Protein AF-A0A962F576-F1 (afdb_monomer_lite)

Structure (mmCIF, N/CA/C/O backbone):
data_AF-A0A962F576-F1
#
_entry.id   AF-A0A962F576-F1
#
loop_
_atom_site.group_PDB
_atom_site.id
_atom_site.type_symbol
_atom_site.label_atom_id
_atom_site.label_alt_id
_atom_site.label_comp_id
_atom_site.label_asym_id
_atom_site.label_entity_id
_atom_site.label_seq_id
_atom_site.pdbx_PDB_ins_code
_atom_site.Cartn_x
_atom_site.Cartn_y
_atom_site.Cartn_z
_atom_site.occupancy
_atom_site.B_iso_or_equiv
_atom_site.auth_seq_id
_atom_site.auth_comp_id
_atom_site.auth_asym_id
_atom_site.auth_atom_id
_atom_site.pdbx_PDB_model_num
ATOM 1 N N . MET A 1 1 ? 2.659 11.458 21.045 1.00 43.22 1 MET A N 1
ATOM 2 C CA . MET A 1 1 ? 1.316 11.197 20.498 1.00 43.22 1 MET A CA 1
ATOM 3 C C . MET A 1 1 ? 1.561 10.498 19.182 1.00 43.22 1 MET A C 1
ATOM 5 O O . MET A 1 1 ? 2.342 11.011 18.396 1.00 43.22 1 MET A O 1
ATOM 9 N N . SER A 1 2 ? 1.094 9.267 19.023 1.00 54.69 2 SER A N 1
ATOM 10 C CA . SER A 1 2 ? 1.143 8.591 17.727 1.00 54.69 2 SER A CA 1
ATOM 11 C C . SER A 1 2 ? 0.003 9.164 16.897 1.00 54.69 2 SER A C 1
ATOM 13 O O . SER A 1 2 ? -1.151 8.939 17.251 1.00 54.69 2 SER A O 1
ATOM 15 N N . ASP A 1 3 ? 0.333 9.948 15.873 1.00 83.00 3 ASP A N 1
ATOM 16 C CA . ASP A 1 3 ? -0.649 10.533 14.961 1.00 83.00 3 ASP A CA 1
ATOM 17 C C . ASP A 1 3 ? -1.281 9.400 14.142 1.00 83.00 3 ASP A C 1
ATOM 19 O O . ASP A 1 3 ? -0.683 8.881 13.197 1.00 83.00 3 ASP A O 1
ATOM 23 N N . THR A 1 4 ? -2.459 8.942 14.570 1.00 91.94 4 THR A N 1
ATOM 24 C CA . THR A 1 4 ? -3.280 7.995 13.815 1.00 91.94 4 THR A CA 1
ATOM 25 C C . THR A 1 4 ? -3.978 8.723 12.669 1.00 91.94 4 THR A C 1
ATOM 27 O O . THR A 1 4 ? -4.265 9.919 12.739 1.00 91.94 4 THR A O 1
ATOM 30 N N . ILE A 1 5 ? -4.228 8.007 11.574 1.00 94.88 5 ILE A N 1
ATOM 31 C CA . ILE A 1 5 ? -4.889 8.539 10.384 1.00 94.88 5 ILE A CA 1
ATOM 32 C C . ILE A 1 5 ? -6.298 7.960 10.302 1.00 94.88 5 ILE A C 1
ATOM 34 O O . ILE A 1 5 ? -6.485 6.749 10.394 1.00 94.88 5 ILE A O 1
ATOM 38 N N . ASN A 1 6 ? -7.288 8.828 10.095 1.00 95.69 6 ASN A N 1
ATOM 39 C CA . ASN A 1 6 ? -8.684 8.431 9.944 1.00 95.69 6 ASN A CA 1
ATOM 40 C C . ASN A 1 6 ? -8.922 7.731 8.590 1.00 95.69 6 ASN A C 1
ATOM 42 O O . ASN A 1 6 ? -8.680 8.314 7.525 1.00 95.69 6 ASN A O 1
ATOM 46 N N . ILE A 1 7 ? -9.435 6.503 8.667 1.00 96.62 7 ILE A N 1
ATOM 47 C CA . ILE A 1 7 ? -9.803 5.614 7.557 1.00 96.62 7 ILE A CA 1
ATOM 48 C C . ILE A 1 7 ? -11.284 5.184 7.615 1.00 96.62 7 ILE A C 1
ATOM 50 O O . ILE A 1 7 ? -11.659 4.153 7.046 1.00 96.62 7 ILE A O 1
ATOM 54 N N . ALA A 1 8 ? -12.124 5.942 8.325 1.00 95.56 8 ALA A N 1
ATOM 55 C CA . ALA A 1 8 ? -13.558 5.705 8.432 1.00 95.56 8 ALA A CA 1
ATOM 56 C C . ALA A 1 8 ? -14.237 5.770 7.060 1.00 95.56 8 ALA A C 1
ATOM 58 O O . ALA A 1 8 ? -13.975 6.669 6.258 1.00 95.56 8 ALA A O 1
ATOM 59 N N . GLY A 1 9 ? -15.128 4.814 6.796 1.00 92.69 9 GLY A N 1
ATOM 60 C CA . GLY A 1 9 ? -15.902 4.748 5.551 1.00 92.69 9 GLY A CA 1
ATOM 61 C C . GLY A 1 9 ? -15.102 4.388 4.294 1.00 92.69 9 GLY A C 1
ATOM 62 O O . GLY A 1 9 ? -15.693 4.310 3.221 1.00 92.69 9 GLY A O 1
ATOM 63 N N . MET A 1 10 ? -13.791 4.148 4.402 1.00 94.56 10 MET A N 1
ATOM 64 C CA . MET A 1 10 ? -12.979 3.662 3.283 1.00 94.56 10 MET A CA 1
ATOM 65 C C . MET A 1 10 ? -13.204 2.163 3.059 1.00 94.56 10 MET A C 1
ATOM 67 O O . MET A 1 10 ? -13.303 1.393 4.020 1.00 94.56 10 MET A O 1
ATOM 71 N N . ASP A 1 11 ? -13.221 1.733 1.794 1.00 95.81 11 ASP A N 1
ATOM 72 C CA . ASP A 1 11 ? -13.179 0.311 1.453 1.00 95.81 11 ASP A CA 1
ATOM 73 C C . ASP A 1 11 ? -11.819 -0.263 1.890 1.00 95.81 11 ASP A C 1
ATOM 75 O O . ASP A 1 11 ? -10.753 0.173 1.446 1.00 95.81 11 ASP A O 1
ATOM 79 N N . LYS A 1 12 ? -11.847 -1.230 2.814 1.00 96.62 12 LYS A N 1
ATOM 80 C CA . LYS A 1 12 ? -10.626 -1.808 3.393 1.00 96.62 12 LYS A CA 1
ATOM 81 C C . LYS A 1 12 ? -9.820 -2.606 2.373 1.00 96.62 12 LYS A C 1
ATOM 83 O O . LYS A 1 12 ? -8.599 -2.649 2.487 1.00 96.62 12 LYS A O 1
ATOM 88 N N . ALA A 1 13 ? -10.479 -3.219 1.393 1.00 96.88 13 ALA A N 1
ATOM 89 C CA . ALA A 1 13 ? -9.808 -3.956 0.334 1.00 96.88 13 ALA A CA 1
ATOM 90 C C . ALA A 1 13 ? -9.104 -3.000 -0.634 1.00 96.88 13 ALA A C 1
ATOM 92 O O . ALA A 1 13 ? -7.952 -3.230 -0.992 1.00 96.88 13 ALA A O 1
ATOM 93 N N . GLU A 1 14 ? -9.746 -1.887 -0.987 1.00 95.56 14 GLU A N 1
ATOM 94 C CA . GLU A 1 14 ? -9.118 -0.835 -1.792 1.00 95.56 14 GLU A CA 1
ATOM 95 C C . GLU A 1 14 ? -7.914 -0.212 -1.067 1.00 95.56 14 GLU A C 1
ATOM 97 O O . GLU A 1 14 ? -6.831 -0.090 -1.641 1.00 95.56 14 GLU A O 1
ATOM 102 N N . LEU A 1 15 ? -8.065 0.095 0.227 1.00 96.62 15 LEU A N 1
ATOM 103 C CA . LEU A 1 15 ? -6.978 0.622 1.051 1.00 96.62 15 LEU A CA 1
ATOM 104 C C . LEU A 1 15 ? -5.811 -0.369 1.175 1.00 96.62 15 LEU A C 1
ATOM 106 O O . LEU A 1 15 ? -4.653 0.035 1.055 1.00 96.62 15 LEU A O 1
ATOM 110 N N . LEU A 1 16 ? -6.093 -1.659 1.385 1.00 97.12 16 LEU A N 1
ATOM 111 C CA . LEU A 1 16 ? -5.060 -2.694 1.450 1.00 97.12 16 LEU A CA 1
ATOM 112 C C . LEU A 1 16 ? -4.301 -2.812 0.124 1.00 97.12 16 LEU A C 1
ATOM 114 O O . LEU A 1 16 ? -3.070 -2.804 0.139 1.00 97.12 16 LEU A O 1
ATOM 118 N N . ALA A 1 17 ? -5.013 -2.878 -1.004 1.00 94.50 17 ALA A N 1
ATOM 119 C CA . ALA A 1 17 ? -4.405 -2.960 -2.331 1.00 94.50 17 ALA A CA 1
ATOM 120 C C . ALA A 1 17 ? -3.504 -1.748 -2.610 1.00 94.50 17 ALA A C 1
ATOM 122 O O . ALA A 1 17 ? -2.358 -1.897 -3.034 1.00 94.50 17 ALA A O 1
ATOM 123 N N . ALA A 1 18 ? -3.987 -0.545 -2.300 1.00 94.19 18 ALA A N 1
ATOM 124 C CA . ALA A 1 18 ? -3.250 0.696 -2.494 1.00 94.19 18 ALA A CA 1
ATOM 125 C C . ALA A 1 18 ? -1.974 0.771 -1.638 1.00 94.19 18 ALA A C 1
ATOM 127 O O . ALA A 1 18 ? -0.902 1.123 -2.141 1.00 94.19 18 ALA A O 1
ATOM 128 N N . LEU A 1 19 ? -2.061 0.399 -0.356 1.00 95.38 19 LEU A N 1
ATOM 129 C CA . LEU A 1 19 ? -0.893 0.315 0.522 1.00 95.38 19 LEU A CA 1
ATOM 130 C C . LEU A 1 19 ? 0.085 -0.750 0.020 1.00 95.38 19 LEU A C 1
ATOM 132 O O . LEU A 1 19 ? 1.278 -0.485 -0.078 1.00 95.38 19 LEU A O 1
ATOM 136 N N . TYR A 1 20 ? -0.398 -1.926 -0.378 1.00 93.75 20 TYR A N 1
ATOM 137 C CA . TYR A 1 20 ? 0.463 -2.978 -0.912 1.00 93.75 20 TYR A CA 1
ATOM 138 C C . TYR A 1 20 ? 1.208 -2.512 -2.173 1.00 93.75 20 TYR A C 1
ATOM 140 O O . TYR A 1 20 ? 2.428 -2.664 -2.259 1.00 93.75 20 TYR A O 1
ATOM 148 N N . ASN A 1 21 ? 0.519 -1.865 -3.113 1.00 90.56 21 ASN A N 1
ATOM 149 C CA . ASN A 1 21 ? 1.121 -1.365 -4.353 1.00 90.56 21 ASN A CA 1
ATOM 150 C C . ASN A 1 21 ? 2.161 -0.258 -4.096 1.00 90.56 21 ASN A C 1
ATOM 152 O O . ASN A 1 21 ? 3.163 -0.159 -4.810 1.00 90.56 21 ASN A O 1
ATOM 156 N N . ASN A 1 22 ? 1.980 0.538 -3.039 1.00 90.88 22 ASN A N 1
ATOM 157 C CA . ASN A 1 22 ? 2.940 1.563 -2.627 1.00 90.88 22 ASN A CA 1
ATOM 158 C C . ASN A 1 22 ? 4.116 1.021 -1.780 1.00 90.88 22 ASN A C 1
ATOM 160 O O . ASN A 1 22 ? 5.097 1.745 -1.540 1.00 90.88 22 ASN A O 1
ATOM 164 N N . SER A 1 23 ? 4.026 -0.227 -1.314 1.00 89.69 23 SER A N 1
ATOM 165 C CA . SER A 1 23 ? 5.014 -0.844 -0.427 1.00 89.69 23 SER A CA 1
ATOM 166 C C . SER A 1 23 ? 6.215 -1.405 -1.191 1.00 89.69 23 SER A C 1
ATOM 168 O O . SER A 1 23 ? 6.124 -1.755 -2.371 1.00 89.69 23 SER A O 1
ATOM 170 N N . GLN A 1 24 ? 7.363 -1.493 -0.526 1.00 77.06 24 GLN A N 1
ATOM 171 C CA . GLN A 1 24 ? 8.603 -2.007 -1.103 1.00 77.06 24 GLN A CA 1
ATOM 172 C C . GLN A 1 24 ? 8.838 -3.471 -0.693 1.00 77.06 24 GLN A C 1
ATOM 174 O O . GLN A 1 24 ? 8.595 -3.840 0.462 1.00 77.06 24 GLN A O 1
ATOM 179 N N . PRO A 1 25 ? 9.358 -4.321 -1.596 1.00 75.31 25 PRO A N 1
ATOM 180 C CA . PRO A 1 25 ? 9.938 -5.591 -1.187 1.00 75.31 25 PRO A CA 1
ATOM 181 C C . PRO A 1 25 ? 11.210 -5.332 -0.362 1.00 75.31 25 PRO A C 1
ATOM 183 O O . PRO A 1 25 ? 12.057 -4.532 -0.759 1.00 75.31 25 PRO A O 1
ATOM 186 N N . LEU A 1 26 ? 11.361 -6.007 0.782 1.00 68.75 26 LEU A N 1
ATOM 187 C CA . LEU A 1 26 ? 12.545 -5.881 1.645 1.00 68.75 26 LEU A CA 1
ATOM 188 C C . LEU A 1 26 ? 13.362 -7.180 1.688 1.00 68.75 26 LEU A C 1
ATOM 190 O O . LEU A 1 26 ? 12.819 -8.284 1.756 1.00 68.75 26 LEU A O 1
ATOM 194 N N . GLY A 1 27 ? 14.693 -7.046 1.678 1.00 67.44 27 GLY A N 1
ATOM 195 C CA . GLY A 1 27 ? 15.636 -8.167 1.763 1.00 67.44 27 GLY A CA 1
ATOM 196 C C . GLY A 1 27 ? 15.470 -9.183 0.626 1.00 67.44 27 GLY A C 1
ATOM 197 O O . GLY A 1 27 ? 15.345 -8.815 -0.539 1.00 67.44 27 GLY A O 1
ATOM 198 N N . LEU A 1 28 ? 15.436 -10.477 0.966 1.00 64.00 28 LEU A N 1
ATOM 199 C CA . LEU A 1 28 ? 15.157 -11.557 0.006 1.00 64.00 28 LEU A CA 1
ATOM 200 C C . LEU A 1 28 ? 13.695 -11.580 -0.479 1.00 64.00 28 LEU A C 1
ATOM 202 O O . LEU A 1 28 ? 13.367 -12.374 -1.357 1.00 64.00 28 LEU A O 1
ATOM 206 N N . GLY A 1 29 ? 12.826 -10.708 0.047 1.00 59.66 29 GLY A N 1
ATOM 207 C CA . GLY A 1 29 ? 11.428 -10.583 -0.368 1.00 59.66 29 GLY A CA 1
ATOM 208 C C . GLY A 1 29 ? 11.258 -10.256 -1.852 1.00 59.66 29 GLY A C 1
ATOM 209 O O . GLY A 1 29 ? 10.254 -10.649 -2.434 1.00 59.66 29 GLY A O 1
ATOM 210 N N . PHE A 1 30 ? 12.264 -9.658 -2.506 1.00 61.19 30 PHE A N 1
ATOM 211 C CA . PHE A 1 30 ? 12.270 -9.472 -3.964 1.00 61.19 30 PHE A CA 1
ATOM 212 C C . PHE A 1 30 ? 12.134 -10.794 -4.744 1.00 61.19 30 PHE A C 1
ATOM 214 O O . PHE A 1 30 ? 11.546 -10.801 -5.817 1.00 61.19 30 PHE A O 1
ATOM 221 N N . LEU A 1 31 ? 12.610 -11.924 -4.203 1.00 57.09 31 LEU A N 1
ATOM 222 C CA . LEU A 1 31 ? 12.484 -13.237 -4.856 1.00 57.09 31 LEU A CA 1
ATOM 223 C C . LEU A 1 31 ? 11.044 -13.775 -4.866 1.00 57.09 31 LEU A C 1
ATOM 225 O O . LEU A 1 31 ? 10.741 -14.686 -5.630 1.00 57.09 31 LEU A O 1
ATOM 229 N N . GLN A 1 32 ? 10.179 -13.250 -3.996 1.00 59.16 32 GLN A N 1
ATOM 230 C CA . GLN A 1 32 ? 8.774 -13.650 -3.861 1.00 59.16 32 GLN A CA 1
ATOM 231 C C . GLN A 1 32 ? 7.804 -12.529 -4.249 1.00 59.16 32 GLN A C 1
ATOM 233 O O . GLN A 1 32 ? 6.595 -12.752 -4.270 1.00 59.16 32 GLN A O 1
ATOM 238 N N . ALA A 1 33 ? 8.318 -11.326 -4.509 1.00 60.12 33 ALA A N 1
ATOM 239 C CA . ALA A 1 33 ? 7.508 -10.167 -4.818 1.00 60.12 33 ALA A CA 1
ATOM 240 C C . ALA A 1 33 ? 6.874 -10.351 -6.193 1.00 60.12 33 ALA A C 1
ATOM 242 O O . ALA A 1 33 ? 7.564 -10.366 -7.213 1.00 60.12 33 ALA A O 1
ATOM 243 N N . ASP A 1 34 ? 5.550 -10.459 -6.210 1.00 64.00 34 ASP A N 1
ATOM 244 C CA . ASP A 1 34 ? 4.809 -10.352 -7.455 1.00 64.00 34 ASP A CA 1
ATOM 245 C C . ASP A 1 34 ? 4.992 -8.929 -8.006 1.00 64.00 34 ASP A C 1
ATOM 247 O O . ASP A 1 34 ? 4.870 -7.928 -7.280 1.00 64.00 34 ASP A O 1
ATOM 251 N N . ALA A 1 35 ? 5.362 -8.859 -9.284 1.00 63.72 35 ALA A N 1
ATOM 252 C CA . ALA A 1 35 ? 5.512 -7.607 -10.009 1.00 63.72 35 ALA A CA 1
ATOM 253 C C . ALA A 1 35 ? 4.148 -6.999 -10.359 1.00 63.72 35 ALA A C 1
ATOM 255 O O . ALA A 1 35 ? 4.068 -5.790 -10.585 1.00 63.72 35 ALA A O 1
ATOM 256 N N . ASN A 1 36 ? 3.093 -7.819 -10.382 1.00 70.31 36 ASN A N 1
ATOM 257 C CA . ASN A 1 36 ? 1.748 -7.361 -10.671 1.00 70.31 36 ASN A CA 1
ATOM 258 C C . ASN A 1 36 ? 1.175 -6.564 -9.489 1.00 70.31 36 ASN A C 1
ATOM 260 O O . ASN A 1 36 ? 1.373 -6.943 -8.327 1.00 70.31 36 ASN A O 1
ATOM 264 N N . PRO A 1 37 ? 0.457 -5.462 -9.766 1.00 82.00 37 PRO A N 1
ATOM 265 C CA . PRO A 1 37 ? -0.290 -4.764 -8.734 1.00 82.00 37 PRO A CA 1
ATOM 266 C C . PRO A 1 37 ? -1.373 -5.666 -8.149 1.00 82.00 37 PRO A C 1
ATOM 268 O O . PRO A 1 37 ? -2.057 -6.386 -8.875 1.00 82.00 37 PRO A O 1
ATOM 271 N N . MET A 1 38 ? -1.561 -5.570 -6.837 1.00 88.38 38 MET A N 1
ATOM 272 C CA . MET A 1 38 ? -2.703 -6.170 -6.163 1.00 88.38 38 MET A CA 1
ATOM 273 C C . MET A 1 38 ? -3.971 -5.437 -6.572 1.00 88.38 38 MET A C 1
ATOM 275 O O . MET A 1 38 ? -4.027 -4.202 -6.543 1.00 88.38 38 MET A O 1
ATOM 279 N N . THR A 1 39 ? -4.989 -6.212 -6.928 1.00 90.75 39 THR A N 1
ATOM 280 C CA . THR A 1 39 ? -6.322 -5.684 -7.228 1.00 90.75 39 THR A CA 1
ATOM 281 C C . THR A 1 39 ? -7.167 -5.586 -5.959 1.00 90.75 39 THR A C 1
ATOM 283 O O . THR A 1 39 ? -6.905 -6.257 -4.959 1.00 90.75 39 THR A O 1
ATOM 286 N N . ARG A 1 40 ? -8.227 -4.772 -5.998 1.00 93.44 40 ARG A N 1
ATOM 287 C CA . ARG A 1 40 ? -9.187 -4.667 -4.891 1.00 93.44 40 ARG A CA 1
ATOM 288 C C . ARG A 1 40 ? -9.863 -6.008 -4.584 1.00 93.44 40 ARG A C 1
ATOM 290 O O . ARG A 1 40 ? -10.072 -6.323 -3.418 1.00 93.44 40 ARG A O 1
ATOM 297 N N . ASP A 1 41 ? -10.195 -6.803 -5.599 1.00 92.81 41 ASP A N 1
ATOM 298 C CA . ASP A 1 41 ? -10.871 -8.093 -5.397 1.00 92.81 41 ASP A CA 1
ATOM 299 C C . ASP A 1 41 ? -9.949 -9.127 -4.755 1.00 92.81 41 ASP A C 1
ATOM 301 O O . ASP A 1 41 ? -10.336 -9.794 -3.799 1.00 92.81 41 ASP A O 1
ATOM 305 N N . GLU A 1 42 ? -8.696 -9.176 -5.196 1.00 93.50 42 GLU A N 1
ATOM 306 C CA . GLU A 1 42 ? -7.664 -9.987 -4.558 1.00 93.50 42 GLU A CA 1
ATOM 307 C C . GLU A 1 42 ? -7.435 -9.570 -3.096 1.00 93.50 42 GLU A C 1
ATOM 309 O O . GLU A 1 42 ? -7.379 -10.413 -2.202 1.00 93.50 42 GLU A O 1
ATOM 314 N N . ALA A 1 43 ? -7.357 -8.264 -2.823 1.00 96.00 43 ALA A N 1
ATOM 315 C CA . ALA A 1 43 ? -7.253 -7.759 -1.458 1.00 96.00 43 ALA A CA 1
ATOM 316 C C . ALA A 1 43 ? -8.473 -8.151 -0.605 1.00 96.00 43 ALA A C 1
ATOM 318 O O . ALA A 1 43 ? -8.321 -8.483 0.571 1.00 96.00 43 ALA A O 1
ATOM 319 N N . ALA A 1 44 ? -9.678 -8.161 -1.182 1.00 96.94 44 ALA A N 1
ATOM 320 C CA . ALA A 1 44 ? -10.892 -8.581 -0.487 1.00 96.94 44 ALA A CA 1
ATOM 321 C C . ALA A 1 44 ? -10.872 -10.077 -0.129 1.00 96.94 44 ALA A C 1
ATOM 323 O O . ALA A 1 44 ? -11.334 -10.452 0.950 1.00 96.94 44 ALA A O 1
ATOM 324 N N . GLU A 1 45 ? -10.330 -10.929 -1.003 1.00 97.50 45 GLU A N 1
ATOM 325 C CA . GLU A 1 45 ? -10.102 -12.348 -0.704 1.00 97.50 45 GLU A CA 1
ATOM 326 C C . GLU A 1 45 ? -9.085 -12.524 0.425 1.00 97.50 45 GLU A C 1
ATOM 328 O O . GLU A 1 45 ? -9.362 -13.219 1.399 1.00 97.50 45 GLU A O 1
ATOM 333 N N . ILE A 1 46 ? -7.959 -11.810 0.362 1.00 96.56 46 ILE A N 1
ATOM 334 C CA . ILE A 1 46 ? -6.930 -11.847 1.407 1.00 96.56 46 ILE A CA 1
ATOM 335 C C . ILE A 1 46 ? -7.503 -11.416 2.759 1.00 96.56 46 ILE A C 1
ATOM 337 O O . ILE A 1 46 ? -7.243 -12.073 3.765 1.00 96.56 46 ILE A O 1
ATOM 341 N N . ILE A 1 47 ? -8.304 -10.347 2.799 1.00 97.44 47 ILE A N 1
ATOM 342 C CA . ILE A 1 47 ? -8.943 -9.886 4.039 1.00 97.44 47 ILE A CA 1
ATOM 343 C C . ILE A 1 47 ? -9.906 -10.938 4.588 1.00 97.44 47 ILE A C 1
ATOM 345 O O . ILE A 1 47 ? -9.955 -11.157 5.798 1.00 97.44 47 ILE A O 1
ATOM 349 N N . ARG A 1 48 ? -10.665 -11.605 3.713 1.00 97.06 48 ARG A N 1
ATOM 350 C CA . ARG A 1 48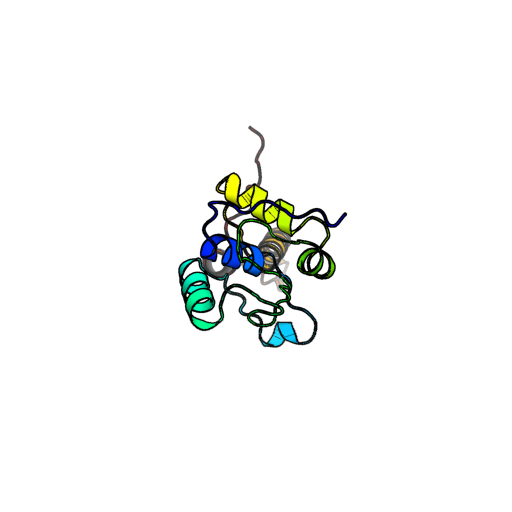 ? -11.579 -12.678 4.118 1.00 97.06 48 ARG A CA 1
ATOM 351 C C . ARG A 1 48 ? -10.828 -13.842 4.767 1.00 97.06 48 ARG A C 1
ATOM 353 O O . ARG A 1 48 ? -11.317 -14.386 5.754 1.00 97.06 48 ARG A O 1
ATOM 360 N N . ASP A 1 49 ? -9.663 -14.189 4.231 1.00 96.50 49 ASP A N 1
ATOM 361 C CA . ASP A 1 49 ? -8.906 -15.368 4.652 1.00 96.50 49 ASP A CA 1
ATOM 362 C C . ASP A 1 49 ? -7.967 -15.094 5.838 1.00 96.50 49 ASP A C 1
ATOM 364 O O . ASP A 1 49 ? -7.759 -15.970 6.678 1.00 96.50 49 ASP A O 1
ATOM 368 N N . GLN A 1 50 ? -7.384 -13.893 5.914 1.00 96.00 50 GLN A N 1
ATOM 369 C CA . GLN A 1 50 ? -6.303 -13.551 6.852 1.00 96.00 50 GLN A CA 1
ATOM 370 C C . GLN A 1 50 ? -6.683 -12.462 7.867 1.00 96.00 50 GLN A C 1
ATOM 372 O O . GLN A 1 50 ? -5.987 -12.298 8.869 1.00 96.00 50 GLN A O 1
ATOM 377 N N . GLY A 1 51 ? -7.782 -11.733 7.650 1.00 96.56 51 GLY A N 1
ATOM 378 C CA . GLY A 1 51 ? -8.229 -10.636 8.509 1.00 96.56 51 GLY A CA 1
ATOM 379 C C . GLY A 1 51 ? -7.709 -9.261 8.075 1.00 96.56 51 GLY A C 1
ATOM 380 O O . GLY A 1 51 ? -7.453 -9.017 6.903 1.00 96.56 51 GLY A O 1
ATOM 381 N N . LEU A 1 52 ? -7.604 -8.323 9.021 1.00 97.56 52 LEU A N 1
ATOM 382 C CA . LEU A 1 52 ? -7.297 -6.905 8.755 1.00 97.56 52 LEU A CA 1
ATOM 383 C C . LEU A 1 52 ? -5.935 -6.449 9.306 1.00 97.56 52 LEU A C 1
ATOM 385 O O . LEU A 1 52 ? -5.602 -5.264 9.230 1.00 97.56 52 LEU A O 1
ATOM 389 N N . TYR A 1 53 ? -5.141 -7.375 9.843 1.00 97.38 53 TYR A N 1
ATOM 390 C CA . TYR A 1 53 ? -3.816 -7.106 10.394 1.00 97.38 53 TYR A CA 1
ATOM 391 C C . TYR A 1 53 ? -2.730 -7.758 9.540 1.00 97.38 53 TYR A C 1
ATOM 393 O O . TYR A 1 53 ? -2.749 -8.968 9.323 1.00 97.38 53 TYR A O 1
ATOM 401 N N . PHE A 1 54 ? -1.754 -6.965 9.095 1.00 96.38 54 PHE A N 1
ATOM 402 C CA . PHE A 1 54 ? -0.710 -7.430 8.186 1.00 96.38 54 PHE A CA 1
ATOM 403 C C . PHE A 1 54 ? 0.655 -6.897 8.609 1.00 96.38 54 PHE A C 1
ATOM 405 O O . PHE A 1 54 ? 0.927 -5.706 8.478 1.00 96.38 54 PHE A O 1
ATOM 412 N N . ASP A 1 55 ? 1.552 -7.779 9.053 1.00 94.19 55 ASP A N 1
ATOM 413 C CA . ASP A 1 55 ? 2.974 -7.450 9.228 1.00 94.19 55 ASP A CA 1
ATOM 414 C C . ASP A 1 55 ? 3.719 -7.489 7.885 1.00 94.19 55 ASP A C 1
ATOM 416 O O . ASP A 1 55 ? 4.462 -6.565 7.547 1.00 94.19 55 ASP A O 1
ATOM 420 N N . TYR A 1 56 ? 3.463 -8.536 7.100 1.00 91.56 56 TYR A N 1
ATOM 421 C CA . TYR A 1 56 ? 3.995 -8.747 5.758 1.00 91.56 56 TYR A CA 1
ATOM 422 C C . TYR A 1 56 ? 2.891 -9.266 4.847 1.00 91.56 56 TYR A C 1
ATOM 424 O O . TYR A 1 56 ? 2.026 -10.021 5.287 1.00 91.56 56 TYR A O 1
ATOM 432 N N . LEU A 1 57 ? 2.960 -8.910 3.568 1.00 91.06 57 LEU A N 1
ATOM 433 C CA . LEU A 1 57 ? 2.057 -9.423 2.549 1.00 91.06 57 LEU A CA 1
ATOM 434 C C . LEU A 1 57 ? 2.841 -9.664 1.262 1.00 91.06 57 LEU A C 1
ATOM 436 O O . LEU A 1 57 ? 3.499 -8.754 0.769 1.00 91.06 57 LEU A O 1
ATOM 440 N N . LYS A 1 58 ? 2.831 -10.907 0.760 1.00 86.81 58 LYS A N 1
ATOM 441 C CA . LYS A 1 58 ? 3.525 -11.332 -0.476 1.00 86.81 58 LYS A CA 1
ATOM 442 C C . LYS A 1 58 ? 4.965 -10.794 -0.614 1.00 86.81 58 LYS A C 1
ATOM 444 O O . LYS A 1 58 ? 5.353 -10.241 -1.638 1.00 86.81 58 LYS A O 1
ATOM 449 N N . GLY A 1 59 ? 5.757 -10.916 0.454 1.00 82.50 59 GLY A N 1
ATOM 450 C CA . GLY A 1 59 ? 7.162 -10.481 0.469 1.00 82.50 59 GLY A CA 1
ATOM 451 C C . GLY A 1 59 ? 7.385 -8.971 0.643 1.00 82.50 59 GLY A C 1
ATOM 452 O O . GLY A 1 59 ? 8.536 -8.529 0.644 1.00 82.50 59 GLY A O 1
ATOM 453 N N . ARG A 1 60 ? 6.321 -8.181 0.827 1.00 87.81 60 ARG A N 1
ATOM 454 C CA . ARG A 1 60 ? 6.378 -6.740 1.111 1.00 87.81 60 ARG A CA 1
ATOM 455 C C . ARG A 1 60 ? 6.020 -6.440 2.561 1.00 87.81 60 ARG A C 1
ATOM 457 O O . ARG A 1 60 ? 5.275 -7.191 3.193 1.00 87.81 60 ARG A O 1
ATOM 464 N N . VAL A 1 61 ? 6.573 -5.353 3.093 1.00 90.12 61 VAL A N 1
ATOM 465 C CA . VAL A 1 61 ? 6.393 -4.969 4.501 1.00 90.12 61 VAL A CA 1
ATOM 466 C C . VAL A 1 61 ? 5.211 -4.034 4.638 1.00 90.12 61 VAL A C 1
ATOM 468 O O . VAL A 1 61 ? 5.189 -2.967 4.026 1.00 90.12 61 VAL A O 1
ATOM 471 N N . MET A 1 62 ? 4.247 -4.445 5.457 1.00 94.75 62 MET A N 1
ATOM 472 C CA . MET A 1 62 ? 2.988 -3.732 5.637 1.00 94.75 62 MET A CA 1
ATOM 473 C C . MET A 1 62 ? 2.942 -3.086 7.022 1.00 94.75 62 MET A C 1
ATOM 475 O O . MET A 1 62 ? 2.932 -1.869 7.131 1.00 94.75 62 MET A O 1
ATOM 479 N N . LYS A 1 63 ? 2.990 -3.877 8.097 1.00 95.06 63 LYS A N 1
ATOM 480 C CA . LYS A 1 63 ? 2.905 -3.402 9.493 1.00 95.06 63 LYS A CA 1
ATOM 481 C C . LYS A 1 63 ? 1.725 -2.465 9.751 1.00 95.06 63 LYS A C 1
ATOM 483 O O . LYS A 1 63 ? 1.872 -1.425 10.395 1.00 95.06 63 LYS A O 1
ATOM 488 N N . ILE A 1 64 ? 0.559 -2.853 9.246 1.00 96.94 64 ILE A N 1
ATOM 489 C CA . ILE A 1 64 ? -0.693 -2.103 9.363 1.00 96.94 64 ILE A CA 1
ATOM 490 C C . ILE A 1 64 ? -1.757 -2.917 10.095 1.00 96.94 64 ILE A C 1
ATOM 492 O O . ILE A 1 64 ? -1.803 -4.143 9.990 1.00 96.94 64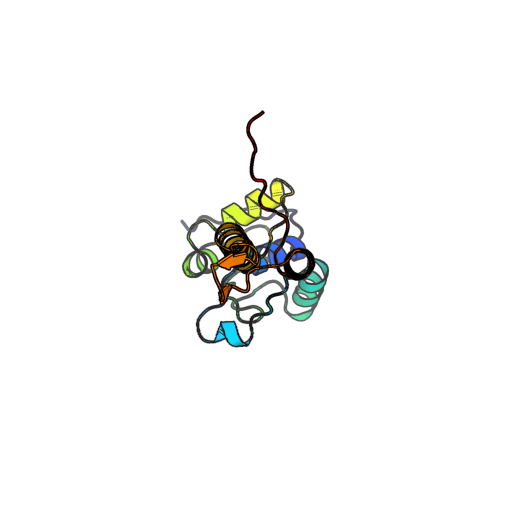 ILE A O 1
ATOM 496 N N . ASN A 1 65 ? -2.639 -2.205 10.792 1.00 97.38 65 ASN A N 1
ATOM 497 C CA . ASN A 1 65 ? -3.928 -2.713 11.242 1.00 97.38 65 ASN A CA 1
ATOM 498 C C . ASN A 1 65 ? -5.027 -1.857 10.602 1.00 97.38 65 ASN A C 1
ATOM 500 O O . ASN A 1 65 ? -5.024 -0.641 10.778 1.00 97.38 65 ASN A O 1
ATOM 504 N N . LEU A 1 66 ? -5.927 -2.485 9.849 1.00 97.25 66 LEU A N 1
ATOM 505 C CA . LEU A 1 66 ? -7.043 -1.834 9.159 1.00 97.25 66 LEU A CA 1
ATOM 506 C C . LEU A 1 66 ? -8.380 -1.981 9.907 1.00 97.25 66 LEU A C 1
ATOM 508 O O . LEU A 1 66 ? -9.419 -1.562 9.387 1.00 97.25 66 LEU A O 1
ATOM 512 N N . GLU A 1 67 ? -8.367 -2.581 11.100 1.00 95.56 67 GLU A N 1
ATOM 513 C CA . GLU A 1 67 ? -9.528 -2.683 11.982 1.00 95.56 67 GLU A CA 1
ATOM 514 C C . GLU A 1 67 ? -9.999 -1.308 12.470 1.00 95.56 67 GLU A C 1
ATOM 516 O O . GLU A 1 67 ? -9.207 -0.437 12.824 1.00 95.56 67 GLU A O 1
ATOM 521 N N . GLY A 1 68 ? -11.321 -1.131 12.526 1.00 95.12 68 GLY A N 1
ATOM 522 C CA . GLY A 1 68 ? -11.932 0.123 12.956 1.00 95.12 68 GLY A CA 1
ATOM 523 C C . GLY A 1 68 ? -11.696 1.272 11.975 1.00 95.12 68 GLY A C 1
ATOM 524 O O . GLY A 1 68 ? -11.628 1.075 10.760 1.00 95.12 68 GLY A O 1
ATOM 525 N N . ASP A 1 69 ? -11.597 2.482 12.519 1.00 96.81 69 ASP A N 1
ATOM 526 C CA . ASP A 1 69 ? -11.619 3.735 11.757 1.00 96.81 69 ASP A CA 1
ATOM 527 C C . ASP A 1 69 ? -10.299 4.513 11.814 1.00 96.81 69 ASP A C 1
ATOM 529 O O . ASP A 1 69 ? -10.179 5.575 11.205 1.00 96.81 69 ASP A O 1
ATOM 533 N N . GLU A 1 70 ? -9.287 3.985 12.500 1.00 96.25 70 GLU A N 1
ATOM 534 C CA . GLU A 1 70 ? -7.989 4.634 12.665 1.00 96.25 70 GLU A CA 1
ATOM 535 C C . GLU A 1 70 ? -6.845 3.694 12.292 1.00 96.25 70 GLU A C 1
ATOM 537 O O . GLU A 1 70 ? -6.787 2.551 12.735 1.00 96.25 70 GLU A O 1
ATOM 542 N N . LEU A 1 71 ? -5.893 4.207 11.516 1.00 96.38 71 LEU A N 1
ATOM 543 C CA . LEU A 1 71 ? -4.672 3.511 11.134 1.00 96.38 71 LEU A CA 1
ATOM 544 C C . LEU A 1 71 ? -3.467 4.180 11.786 1.00 96.38 71 LEU A C 1
ATOM 546 O O . LEU A 1 71 ? -3.240 5.375 11.608 1.00 96.38 71 LEU A O 1
ATOM 550 N N . ASN A 1 72 ? -2.648 3.406 12.495 1.00 96.50 72 ASN A N 1
ATOM 551 C CA . ASN A 1 72 ? -1.334 3.864 12.939 1.00 96.50 72 ASN A CA 1
ATOM 552 C C . ASN A 1 72 ? -0.317 3.714 11.788 1.00 96.50 72 ASN A C 1
ATOM 554 O O . ASN A 1 72 ? -0.003 2.579 11.421 1.00 96.50 72 ASN A O 1
ATOM 558 N N . PRO A 1 73 ? 0.229 4.814 11.232 1.00 96.19 73 PRO A N 1
ATOM 559 C CA . PRO A 1 73 ? 1.115 4.743 10.074 1.00 96.19 73 PRO A CA 1
ATOM 560 C C . PRO A 1 73 ? 2.549 4.340 10.427 1.00 96.19 73 PRO A C 1
ATOM 562 O O . PRO A 1 73 ? 3.307 3.974 9.535 1.00 96.19 73 PRO A O 1
ATOM 565 N N . TRP A 1 74 ? 2.943 4.399 11.706 1.00 95.06 74 TRP A N 1
ATOM 566 C CA . TRP A 1 74 ? 4.351 4.346 12.115 1.00 95.06 74 TRP A CA 1
ATOM 567 C C . TRP A 1 74 ? 5.094 3.112 11.594 1.00 95.06 74 TRP A C 1
ATOM 569 O O . TRP A 1 74 ? 6.211 3.233 11.095 1.00 95.06 74 TRP A O 1
ATOM 579 N N . GLY A 1 75 ? 4.479 1.928 11.694 1.00 93.81 75 GLY A N 1
ATOM 580 C CA . GLY A 1 75 ? 5.103 0.677 11.260 1.00 93.81 75 GLY A CA 1
ATOM 581 C C . GLY A 1 75 ? 5.351 0.645 9.754 1.00 93.81 75 GLY A C 1
ATOM 582 O O . GLY A 1 75 ? 6.447 0.297 9.323 1.00 93.81 75 GLY A O 1
ATOM 583 N N . TYR A 1 76 ? 4.349 1.050 8.976 1.00 95.69 76 TYR A N 1
ATOM 584 C CA . TYR A 1 76 ? 4.425 1.103 7.521 1.00 95.69 76 TYR A CA 1
ATOM 585 C C . TYR A 1 76 ? 5.420 2.171 7.048 1.00 95.69 76 TYR A C 1
ATOM 587 O O . TYR A 1 76 ? 6.305 1.885 6.242 1.00 95.69 76 TYR A O 1
ATOM 595 N N . ASP A 1 77 ? 5.291 3.400 7.554 1.00 95.56 77 ASP A N 1
ATOM 596 C CA . ASP A 1 77 ? 6.074 4.565 7.125 1.00 95.56 77 ASP A CA 1
ATOM 597 C C . ASP A 1 77 ? 7.564 4.412 7.438 1.00 95.56 77 ASP A C 1
ATOM 599 O O . ASP A 1 77 ? 8.410 4.839 6.652 1.00 95.56 77 ASP A O 1
ATOM 603 N N . ARG A 1 78 ? 7.904 3.753 8.550 1.00 93.44 78 ARG A N 1
ATOM 604 C CA . ARG A 1 78 ? 9.297 3.461 8.906 1.00 93.44 78 ARG A CA 1
ATOM 605 C C . ARG A 1 78 ? 10.028 2.699 7.797 1.00 93.44 78 ARG A C 1
ATOM 607 O O . ARG A 1 78 ? 11.190 2.991 7.533 1.00 93.44 78 ARG A O 1
ATOM 614 N N . ASP A 1 79 ? 9.355 1.732 7.177 1.00 91.00 79 ASP A N 1
ATOM 615 C CA . ASP A 1 79 ? 9.966 0.818 6.207 1.00 91.00 79 ASP A CA 1
ATOM 616 C C . ASP A 1 79 ? 9.719 1.255 4.748 1.00 91.00 79 ASP A C 1
ATOM 618 O O . ASP A 1 79 ? 10.538 0.984 3.872 1.00 91.00 79 ASP A O 1
ATOM 622 N N . ASN A 1 80 ? 8.621 1.971 4.480 1.00 90.75 80 ASN A N 1
ATOM 623 C CA . ASN A 1 80 ? 8.209 2.375 3.129 1.00 90.75 80 ASN A CA 1
ATOM 624 C C . ASN A 1 80 ? 8.431 3.868 2.813 1.00 90.75 80 ASN A C 1
ATOM 626 O O . ASN A 1 80 ? 8.256 4.278 1.660 1.00 90.75 80 ASN A O 1
ATOM 630 N N . GLY A 1 81 ? 8.847 4.658 3.808 1.00 9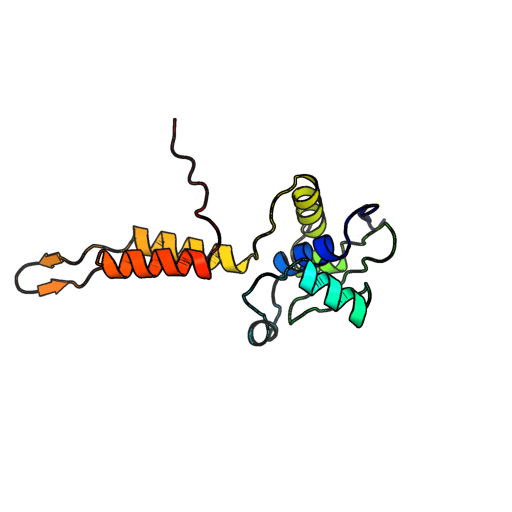2.06 81 GLY A N 1
ATOM 631 C CA . GLY A 1 81 ? 9.120 6.092 3.725 1.00 92.06 81 GLY A CA 1
ATOM 632 C C . GLY A 1 81 ? 8.127 6.921 4.544 1.00 92.06 81 GLY A C 1
ATOM 633 O O . GLY A 1 81 ? 6.921 6.675 4.503 1.00 92.06 81 GLY A O 1
ATOM 634 N N . GLN A 1 82 ? 8.628 7.929 5.261 1.00 93.88 82 GLN A N 1
ATOM 635 C CA . GLN A 1 82 ? 7.809 8.799 6.108 1.00 93.88 82 GLN A CA 1
ATOM 636 C C . GLN A 1 82 ? 6.691 9.487 5.305 1.00 93.88 82 GLN A C 1
ATOM 638 O O . GLN A 1 82 ? 6.962 10.081 4.262 1.00 93.88 82 GLN A O 1
ATOM 643 N N . GLY A 1 83 ? 5.450 9.443 5.803 1.00 93.75 83 GLY A N 1
ATOM 644 C CA . GLY A 1 83 ? 4.281 10.047 5.153 1.00 93.75 83 GLY A CA 1
ATOM 645 C C . GLY A 1 83 ? 3.670 9.208 4.026 1.00 93.75 83 GLY A C 1
ATOM 646 O O . GLY A 1 83 ? 2.762 9.678 3.338 1.00 93.75 83 GLY A O 1
ATOM 647 N N . SER A 1 84 ? 4.130 7.970 3.824 1.00 94.19 84 SER A N 1
ATOM 648 C CA . SER A 1 84 ? 3.650 7.113 2.736 1.00 94.19 84 SER A CA 1
ATOM 649 C C . SER A 1 84 ? 2.187 6.718 2.900 1.00 94.19 84 SER A C 1
ATOM 651 O O . SER A 1 84 ? 1.447 6.741 1.917 1.00 94.19 84 SER A O 1
ATOM 653 N N . VAL A 1 85 ? 1.750 6.381 4.117 1.00 95.69 85 VAL A N 1
ATOM 654 C CA . VAL A 1 85 ? 0.335 6.068 4.379 1.00 95.69 85 VAL A CA 1
ATOM 655 C C . VAL A 1 85 ? -0.551 7.279 4.088 1.00 95.69 85 VAL A C 1
ATOM 657 O O . VAL A 1 85 ? -1.578 7.144 3.423 1.00 95.69 85 VAL A O 1
ATOM 660 N N . ALA A 1 86 ? -0.142 8.469 4.541 1.00 94.94 86 ALA A N 1
ATOM 661 C CA . ALA A 1 86 ? -0.894 9.702 4.321 1.00 94.94 86 ALA A CA 1
ATOM 662 C C . ALA A 1 86 ? -1.057 10.002 2.823 1.00 94.94 86 ALA A C 1
ATOM 664 O O . ALA A 1 86 ? -2.171 10.258 2.372 1.00 94.94 86 ALA A O 1
ATOM 665 N N . SER A 1 87 ? 0.026 9.872 2.049 1.00 92.81 87 SER A N 1
ATOM 666 C CA . SER A 1 87 ? -0.002 10.062 0.596 1.00 92.81 87 SER A CA 1
ATOM 667 C C . SER A 1 87 ? -0.930 9.067 -0.110 1.00 92.81 87 SER A C 1
ATOM 669 O O . SER A 1 87 ? -1.693 9.461 -0.990 1.00 92.81 87 SER A O 1
ATOM 671 N N . VAL A 1 88 ? -0.926 7.790 0.290 1.00 94.44 88 VAL A N 1
ATOM 672 C CA . VAL A 1 88 ? -1.835 6.780 -0.282 1.00 94.44 88 VAL A CA 1
ATOM 673 C C . VAL A 1 88 ? -3.296 7.128 -0.006 1.00 94.44 88 VAL A C 1
ATOM 675 O O . VAL A 1 88 ? -4.119 7.091 -0.917 1.00 94.44 88 VAL A O 1
ATOM 678 N N . ILE A 1 89 ? -3.622 7.490 1.235 1.00 94.31 89 ILE A N 1
ATOM 679 C CA . ILE A 1 89 ? -4.995 7.836 1.622 1.00 94.31 89 ILE A CA 1
ATOM 680 C C . ILE A 1 89 ? -5.470 9.097 0.895 1.00 94.31 89 ILE A C 1
ATOM 682 O O . ILE A 1 89 ? -6.620 9.152 0.462 1.00 94.31 89 ILE A O 1
ATOM 686 N N . GLU A 1 90 ? -4.610 10.104 0.750 1.00 92.88 90 GLU A N 1
ATOM 687 C CA . GLU A 1 90 ? -4.918 11.318 -0.008 1.00 92.88 90 GLU A CA 1
ATOM 688 C C . GLU A 1 90 ? -5.213 11.002 -1.479 1.00 92.88 90 GLU A C 1
ATOM 690 O O . GLU A 1 90 ? -6.233 11.433 -2.013 1.00 92.88 90 GLU A O 1
ATOM 695 N N . ASN A 1 91 ? -4.377 10.182 -2.113 1.00 89.75 91 ASN A N 1
ATOM 696 C CA . ASN A 1 91 ? -4.572 9.762 -3.497 1.00 89.75 91 ASN A CA 1
ATOM 697 C C . ASN A 1 91 ? -5.888 8.998 -3.694 1.00 89.75 91 ASN A C 1
ATOM 699 O O . ASN A 1 91 ? -6.627 9.311 -4.625 1.00 89.75 91 ASN A O 1
ATOM 703 N N . LEU A 1 92 ? -6.225 8.065 -2.794 1.00 90.75 92 LEU A N 1
ATOM 704 C CA . LEU A 1 92 ? -7.505 7.348 -2.834 1.00 90.75 92 LEU A CA 1
ATOM 705 C C . LEU A 1 92 ? -8.698 8.299 -2.695 1.00 90.75 92 LEU A C 1
ATOM 707 O O . LEU A 1 92 ? -9.657 8.206 -3.455 1.00 90.75 92 LEU A O 1
ATOM 711 N N . LYS A 1 93 ? -8.628 9.264 -1.769 1.00 89.94 93 LYS A N 1
ATOM 712 C CA . LYS A 1 93 ? -9.678 10.285 -1.601 1.00 89.94 93 LYS A CA 1
ATOM 713 C C . LYS A 1 93 ? -9.849 11.158 -2.845 1.00 89.94 93 LYS A C 1
ATOM 715 O O . LYS A 1 93 ? -10.960 11.598 -3.126 1.00 89.94 93 LYS A O 1
ATOM 720 N N . ASN A 1 94 ? -8.769 11.375 -3.591 1.00 87.62 94 ASN A N 1
ATOM 721 C CA . ASN A 1 94 ? -8.768 12.121 -4.845 1.00 87.62 94 ASN A CA 1
ATOM 722 C C . ASN A 1 94 ? -9.118 11.254 -6.073 1.00 87.62 94 ASN A C 1
ATOM 724 O O . ASN A 1 94 ? -9.138 11.774 -7.187 1.00 87.62 94 ASN A O 1
ATOM 728 N N . GLY A 1 95 ? -9.391 9.954 -5.893 1.00 80.19 95 GLY A N 1
ATOM 729 C CA . GLY A 1 95 ? -9.715 9.024 -6.981 1.00 80.19 95 GLY A CA 1
ATOM 730 C C . GLY A 1 95 ? -8.534 8.704 -7.903 1.00 80.19 95 GLY A C 1
ATOM 731 O O . GLY A 1 95 ? -8.739 8.369 -9.068 1.00 80.19 95 GLY A O 1
ATOM 732 N N . LEU A 1 96 ? -7.299 8.850 -7.415 1.00 73.38 96 LEU A N 1
ATOM 733 C CA . LEU A 1 96 ? -6.086 8.550 -8.172 1.00 73.38 96 LEU A CA 1
ATOM 734 C C . LEU A 1 96 ? -5.710 7.073 -8.019 1.00 73.38 96 LEU A C 1
ATOM 736 O O . LEU A 1 96 ? -5.586 6.559 -6.908 1.00 73.38 96 LEU A O 1
ATOM 740 N N . GLU A 1 97 ? -5.473 6.402 -9.145 1.00 66.94 97 GLU A N 1
ATOM 741 C CA . GLU A 1 97 ? -5.065 4.997 -9.173 1.00 66.94 97 GLU A CA 1
ATOM 742 C C . GLU A 1 97 ? -3.599 4.842 -8.713 1.00 66.94 97 GLU A C 1
ATOM 744 O O . GLU A 1 97 ? -2.683 5.450 -9.275 1.00 66.94 97 GLU A O 1
ATOM 749 N N . ILE A 1 98 ? -3.356 4.025 -7.680 1.00 65.06 98 ILE A N 1
ATOM 750 C CA . ILE A 1 98 ? -2.006 3.767 -7.151 1.00 65.06 98 ILE A CA 1
ATOM 751 C C . ILE A 1 98 ? -1.341 2.651 -7.966 1.00 65.06 98 ILE A C 1
ATOM 753 O O . ILE A 1 98 ? -1.520 1.462 -7.692 1.00 65.06 98 ILE A O 1
ATOM 757 N N . GLN A 1 99 ? -0.541 3.044 -8.955 1.00 60.72 99 GLN A N 1
ATOM 758 C CA . GLN A 1 99 ? 0.337 2.136 -9.698 1.00 60.72 99 GLN A CA 1
ATOM 759 C C . GLN A 1 99 ? 1.502 1.658 -8.803 1.00 60.72 99 GLN A C 1
ATOM 761 O O . GLN A 1 99 ? 2.000 2.426 -7.971 1.00 60.72 99 GLN A O 1
ATOM 766 N N . PRO A 1 100 ? 1.982 0.411 -8.959 1.00 58.97 100 PRO A N 1
ATOM 767 C CA . PRO A 1 100 ? 3.058 -0.111 -8.132 1.00 58.97 100 PRO A CA 1
ATOM 768 C C . PRO A 1 100 ? 4.371 0.619 -8.436 1.00 58.97 100 PRO A C 1
ATOM 770 O O . PRO A 1 100 ? 4.715 0.836 -9.600 1.00 58.97 100 PRO A O 1
ATOM 773 N N . LYS A 1 101 ? 5.155 0.965 -7.401 1.00 56.81 101 LYS A N 1
ATOM 774 C CA . LYS A 1 101 ? 6.423 1.719 -7.564 1.00 56.81 101 LYS A CA 1
ATOM 775 C C . LYS A 1 101 ? 7.395 1.079 -8.569 1.00 56.81 101 LYS A C 1
ATOM 777 O O . LYS A 1 101 ? 8.171 1.788 -9.202 1.00 56.81 101 LYS A O 1
ATOM 782 N N . THR A 1 102 ? 7.345 -0.242 -8.742 1.00 52.75 102 THR A N 1
ATOM 783 C CA . THR A 1 102 ? 8.157 -0.995 -9.711 1.00 52.75 102 THR A CA 1
ATOM 784 C C . THR A 1 102 ? 7.799 -0.711 -11.174 1.00 52.75 102 THR A C 1
ATOM 786 O O . THR A 1 102 ? 8.706 -0.693 -12.006 1.00 52.75 102 THR A O 1
ATOM 789 N N . ALA A 1 103 ? 6.533 -0.421 -11.495 1.00 52.97 103 ALA A N 1
ATOM 790 C CA . ALA A 1 103 ? 6.106 -0.088 -12.859 1.00 52.97 103 ALA A CA 1
ATOM 791 C C . ALA A 1 103 ? 6.752 1.221 -13.353 1.00 52.97 103 ALA A C 1
ATOM 793 O O . ALA A 1 103 ? 7.219 1.300 -14.491 1.00 52.97 103 ALA A O 1
ATOM 794 N N . ASN A 1 104 ? 6.906 2.205 -12.458 1.00 55.31 104 ASN A N 1
ATOM 795 C CA . ASN A 1 104 ? 7.519 3.498 -12.780 1.00 55.31 104 ASN A CA 1
ATOM 796 C C . ASN A 1 104 ? 9.008 3.388 -13.149 1.00 55.31 104 ASN A C 1
ATOM 798 O O . ASN A 1 104 ? 9.501 4.172 -13.960 1.00 55.31 104 ASN A O 1
ATOM 802 N N . THR A 1 105 ? 9.737 2.418 -12.589 1.00 60.34 105 THR A N 1
ATOM 803 C CA . THR A 1 105 ? 11.172 2.239 -12.872 1.00 60.34 105 THR A CA 1
ATOM 804 C C . THR A 1 105 ? 11.408 1.622 -14.249 1.00 60.34 105 THR A C 1
ATOM 806 O O . THR A 1 105 ? 12.310 2.063 -14.959 1.00 60.34 105 THR A O 1
ATOM 809 N N . PHE A 1 106 ? 10.590 0.642 -14.657 1.00 66.44 106 PHE A N 1
ATOM 810 C CA . PHE A 1 106 ? 10.678 0.061 -16.000 1.00 66.44 106 PHE A CA 1
ATOM 811 C C . PHE A 1 106 ? 10.268 1.072 -17.073 1.00 66.44 106 PHE A C 1
ATOM 813 O O . PHE A 1 106 ? 11.002 1.245 -18.041 1.00 66.44 106 PHE A O 1
ATOM 820 N N . ALA A 1 107 ? 9.155 1.788 -16.873 1.00 65.56 107 ALA A N 1
ATOM 821 C CA . ALA A 1 107 ? 8.708 2.819 -17.808 1.00 65.56 107 ALA A CA 1
ATOM 822 C C . ALA A 1 107 ? 9.776 3.898 -18.014 1.00 65.56 107 ALA A C 1
ATOM 824 O O . ALA A 1 107 ? 10.133 4.194 -19.150 1.00 65.56 107 ALA A O 1
ATOM 825 N N . LYS A 1 108 ? 10.360 4.409 -16.924 1.00 70.38 108 LYS A N 1
ATOM 826 C CA . LYS A 1 108 ? 11.440 5.397 -17.001 1.00 70.38 108 LYS A CA 1
ATOM 827 C C . LYS A 1 108 ? 12.691 4.841 -17.688 1.00 70.38 108 LYS A C 1
ATOM 829 O O . LYS A 1 108 ? 13.250 5.505 -18.552 1.00 70.38 108 LYS A O 1
ATOM 834 N N . GLY A 1 109 ? 13.119 3.627 -17.332 1.00 73.31 109 GLY A N 1
ATOM 835 C CA . GLY A 1 109 ? 14.282 2.989 -17.954 1.00 73.31 109 GLY A CA 1
ATOM 836 C C . GLY A 1 109 ? 14.090 2.732 -19.451 1.00 73.31 109 GLY A C 1
ATOM 837 O O . GLY A 1 109 ? 15.027 2.899 -20.229 1.00 73.31 109 GLY A O 1
ATOM 838 N N . LEU A 1 110 ? 12.871 2.383 -19.865 1.00 75.50 110 LEU A N 1
ATOM 839 C CA . LEU A 1 110 ? 12.516 2.223 -21.270 1.00 75.50 110 LEU A CA 1
ATOM 840 C C . LEU A 1 110 ? 12.478 3.571 -22.001 1.00 75.50 110 LEU A C 1
ATOM 842 O O . LEU A 1 110 ? 13.012 3.669 -23.101 1.00 75.50 110 LEU A O 1
ATOM 846 N N . ASP A 1 111 ? 11.905 4.611 -21.392 1.00 72.00 111 ASP A N 1
ATOM 847 C CA . ASP A 1 111 ? 11.881 5.959 -21.966 1.00 72.00 111 ASP A CA 1
ATOM 848 C C . ASP A 1 111 ? 13.315 6.508 -22.151 1.00 72.00 111 ASP A C 1
ATOM 850 O O . ASP A 1 111 ? 13.631 7.068 -23.203 1.00 72.00 111 ASP A O 1
ATOM 854 N N . ASP A 1 112 ? 14.212 6.290 -21.184 1.00 78.69 112 ASP A N 1
ATOM 855 C CA . ASP A 1 112 ? 15.630 6.670 -21.277 1.00 78.69 112 ASP A CA 1
ATOM 856 C C . ASP A 1 112 ? 16.372 5.861 -22.365 1.00 78.69 112 ASP A C 1
ATOM 858 O O . ASP A 1 112 ? 17.196 6.403 -23.114 1.00 78.69 112 ASP A O 1
ATOM 862 N N . PHE A 1 113 ? 16.048 4.573 -22.516 1.00 80.25 113 PHE A N 1
ATOM 863 C CA . PHE A 1 113 ? 16.599 3.715 -23.568 1.00 80.25 113 PHE A CA 1
ATOM 864 C C . PHE A 1 113 ? 16.133 4.148 -24.964 1.00 80.25 113 PHE A C 1
ATOM 866 O O . PHE A 1 113 ? 16.957 4.360 -25.848 1.00 80.25 113 PHE A O 1
ATOM 873 N N . LEU A 1 114 ? 14.831 4.367 -25.164 1.00 78.06 114 LEU A N 1
ATOM 874 C CA . LEU A 1 114 ? 14.271 4.797 -26.449 1.00 78.06 114 LEU A CA 1
ATOM 875 C C . LEU A 1 114 ? 14.724 6.207 -26.859 1.00 78.06 114 LEU A C 1
ATOM 877 O O . LEU A 1 114 ? 14.779 6.495 -28.055 1.00 78.06 114 LEU A O 1
ATOM 881 N N . LYS A 1 115 ? 15.045 7.083 -25.894 1.00 78.31 115 LYS A N 1
ATOM 882 C CA . LYS A 1 115 ? 15.636 8.411 -26.147 1.00 78.31 115 LYS A CA 1
ATOM 883 C C . LYS A 1 115 ? 17.118 8.350 -26.525 1.00 78.31 115 LYS A C 1
ATOM 885 O O . LYS A 1 115 ? 17.576 9.202 -27.281 1.00 78.31 115 LYS A O 1
ATOM 890 N N . SER A 1 116 ? 17.867 7.390 -25.981 1.00 75.25 116 SER A N 1
ATOM 891 C CA . SER A 1 116 ? 19.309 7.230 -26.239 1.00 75.25 116 SER A CA 1
ATOM 892 C C . SER A 1 116 ? 19.630 6.299 -27.412 1.00 75.25 116 SER A C 1
ATOM 894 O O . SER A 1 116 ? 20.734 6.359 -27.954 1.00 75.25 116 SER A O 1
ATOM 896 N N . ALA A 1 117 ? 18.678 5.468 -27.833 1.00 76.88 117 ALA A N 1
ATOM 897 C CA . ALA A 1 117 ? 18.839 4.576 -28.966 1.00 76.88 117 ALA A CA 1
ATOM 898 C C . ALA A 1 117 ? 18.856 5.325 -30.306 1.00 76.88 117 ALA A C 1
ATOM 900 O O . ALA A 1 117 ? 17.972 6.126 -30.612 1.00 76.88 117 ALA A O 1
ATOM 901 N N . GLN A 1 118 ? 19.856 5.014 -31.130 1.00 68.94 118 GLN A N 1
ATOM 902 C CA . GLN A 1 118 ? 19.939 5.468 -32.517 1.00 68.94 118 GLN A CA 1
ATOM 903 C C . GLN A 1 118 ? 19.274 4.445 -33.452 1.00 68.94 118 GLN A C 1
ATOM 905 O O . GLN A 1 118 ? 19.312 3.243 -33.162 1.00 68.94 118 GLN A O 1
ATOM 910 N N . PRO A 1 119 ? 18.653 4.891 -34.559 1.00 70.25 119 PRO A N 1
ATOM 911 C CA . PRO A 1 119 ? 18.165 3.986 -35.590 1.00 70.25 119 PRO A CA 1
ATOM 912 C C . PRO A 1 119 ? 19.335 3.282 -36.275 1.00 70.25 119 PRO A C 1
ATOM 914 O O . PRO A 1 119 ? 20.451 3.801 -36.309 1.00 70.25 119 PRO A O 1
ATOM 917 N N . THR A 1 120 ? 19.065 2.110 -36.848 1.00 71.75 120 THR A N 1
ATOM 918 C CA . THR A 1 120 ? 20.056 1.371 -37.636 1.00 71.75 120 THR A CA 1
ATOM 919 C C . THR A 1 120 ? 20.613 2.260 -38.738 1.00 71.75 120 THR A C 1
ATOM 921 O O . THR A 1 120 ? 19.866 2.762 -39.579 1.00 71.75 120 THR A O 1
ATOM 924 N N . HIS A 1 121 ? 21.930 2.441 -38.757 1.00 72.69 121 HIS A N 1
ATOM 925 C CA . HIS A 1 121 ? 22.600 3.253 -39.763 1.00 72.69 121 HIS A CA 1
ATOM 926 C C . HIS A 1 121 ? 23.851 2.561 -40.282 1.00 72.69 121 HIS A C 1
ATOM 928 O O . HIS A 1 121 ? 24.456 1.707 -39.637 1.00 72.69 121 HIS A O 1
ATOM 934 N N . THR A 1 122 ? 24.228 2.900 -41.509 1.00 70.75 122 THR A N 1
ATOM 935 C CA . THR A 1 122 ? 25.449 2.385 -42.128 1.00 70.75 122 THR A CA 1
ATOM 936 C C . THR A 1 122 ? 26.472 3.510 -42.166 1.00 70.75 122 THR A C 1
ATOM 938 O O . THR A 1 122 ? 26.214 4.561 -42.749 1.00 70.75 122 THR A O 1
ATOM 941 N N . GLU A 1 123 ? 27.629 3.296 -41.548 1.00 69.50 123 GLU A N 1
ATOM 942 C CA . GLU A 1 123 ? 28.778 4.195 -41.635 1.00 69.50 123 GLU A CA 1
ATOM 943 C C . GLU A 1 123 ? 29.888 3.489 -42.407 1.00 69.50 123 GLU A C 1
ATOM 945 O O . GLU A 1 123 ? 30.477 2.512 -41.941 1.00 69.50 123 GLU A O 1
ATOM 950 N N . GLY A 1 124 ? 30.159 3.959 -43.625 1.00 79.50 124 GLY A N 1
ATOM 951 C CA . GLY A 1 124 ? 31.124 3.317 -44.515 1.00 79.50 124 GLY A CA 1
ATOM 952 C C . GLY A 1 124 ? 30.718 1.879 -44.853 1.00 79.50 124 GLY A C 1
ATOM 953 O O . GLY A 1 124 ? 29.631 1.646 -45.371 1.00 79.50 124 GLY A O 1
ATOM 954 N N . ASN A 1 125 ? 31.596 0.915 -44.558 1.00 79.25 125 ASN A N 1
ATOM 955 C CA . ASN A 1 125 ? 31.367 -0.517 -44.803 1.00 79.25 125 ASN A CA 1
ATOM 956 C C . ASN A 1 125 ? 30.829 -1.265 -43.565 1.00 79.25 125 ASN A C 1
ATOM 958 O O . ASN A 1 125 ? 30.809 -2.496 -43.542 1.00 79.25 125 ASN A O 1
ATOM 962 N N . THR A 1 126 ? 30.440 -0.525 -42.525 1.00 57.72 126 THR A N 1
ATOM 963 C CA . THR A 1 126 ? 29.980 -1.039 -41.230 1.00 57.72 126 THR A CA 1
ATOM 964 C C . THR A 1 126 ? 28.508 -0.699 -41.027 1.00 57.72 126 THR A C 1
ATOM 966 O O . THR A 1 126 ? 28.114 0.464 -41.096 1.00 57.72 126 THR A O 1
ATOM 969 N N . MET A 1 127 ? 27.689 -1.722 -40.778 1.00 72.75 127 MET A N 1
ATOM 970 C CA . MET A 1 127 ? 26.289 -1.564 -40.384 1.00 72.75 127 MET A CA 1
ATOM 971 C C . MET A 1 127 ? 26.213 -1.541 -38.858 1.00 72.75 127 MET A C 1
ATOM 973 O O . MET A 1 127 ? 26.542 -2.531 -38.207 1.00 72.75 127 MET A O 1
ATOM 977 N N . ASN A 1 128 ? 25.775 -0.418 -38.299 1.00 70.81 128 ASN A N 1
ATOM 978 C CA . ASN A 1 128 ? 25.465 -0.293 -36.884 1.00 70.81 128 ASN A CA 1
ATOM 979 C C . ASN A 1 128 ? 23.985 -0.624 -36.697 1.00 70.81 128 ASN A C 1
ATOM 981 O O . ASN A 1 128 ? 23.113 0.108 -37.163 1.00 70.81 128 ASN A O 1
ATOM 985 N N . LEU A 1 129 ? 23.712 -1.758 -36.053 1.00 68.62 129 LEU A N 1
ATOM 986 C CA . LEU A 1 129 ? 22.354 -2.189 -35.733 1.00 68.62 129 LEU A CA 1
ATOM 987 C C . LEU A 1 129 ? 21.806 -1.307 -34.609 1.00 68.62 129 LEU A C 1
ATOM 989 O O . LEU A 1 129 ? 22.328 -1.311 -33.496 1.00 68.62 129 LEU A O 1
ATOM 993 N N . GLY A 1 130 ? 20.780 -0.534 -34.937 1.00 70.94 130 GLY A N 1
ATOM 994 C CA . GLY A 1 130 ? 20.030 0.302 -34.015 1.00 70.94 130 GLY A CA 1
ATOM 995 C C . GLY A 1 130 ? 18.649 -0.288 -33.749 1.00 70.94 130 GLY A C 1
ATOM 996 O O . GLY A 1 130 ? 18.371 -1.436 -34.092 1.00 70.94 130 GLY A O 1
ATOM 997 N N . ILE A 1 131 ? 17.773 0.500 -33.132 1.00 75.12 131 ILE A N 1
ATOM 998 C CA . ILE A 1 131 ? 16.379 0.086 -32.934 1.00 75.12 131 ILE A CA 1
ATOM 999 C C . ILE A 1 131 ? 15.599 0.381 -34.215 1.00 75.12 131 ILE A C 1
ATOM 1001 O O . ILE A 1 131 ? 15.541 1.533 -34.651 1.00 75.12 131 ILE A O 1
ATOM 1005 N N . ASP A 1 132 ? 15.014 -0.654 -34.811 1.00 77.25 132 ASP A N 1
ATOM 1006 C CA . ASP A 1 132 ? 14.045 -0.512 -35.895 1.00 77.25 132 ASP A CA 1
ATOM 1007 C C . ASP A 1 132 ? 12.617 -0.279 -35.359 1.00 77.25 132 ASP A C 1
ATOM 1009 O O . ASP A 1 132 ? 12.336 -0.424 -34.167 1.00 77.25 132 ASP A O 1
ATOM 1013 N N . GLU A 1 133 ? 11.717 0.144 -36.249 1.00 74.56 133 GLU A N 1
ATOM 1014 C CA . GLU A 1 133 ? 10.305 0.421 -35.931 1.00 74.56 133 GLU A CA 1
ATOM 1015 C C . GLU A 1 133 ? 9.594 -0.804 -35.332 1.00 74.56 133 GLU A C 1
ATOM 1017 O O . GLU A 1 133 ? 8.836 -0.672 -34.376 1.00 74.56 133 GLU A O 1
ATOM 1022 N N . GLU A 1 134 ? 9.893 -2.013 -35.819 1.00 76.06 134 GLU A N 1
ATOM 1023 C CA . GLU A 1 134 ? 9.242 -3.244 -35.358 1.00 76.06 134 GLU A CA 1
ATOM 1024 C C . GLU A 1 134 ? 9.612 -3.571 -33.903 1.00 76.06 134 GLU A C 1
ATOM 1026 O O . GLU A 1 134 ? 8.744 -3.873 -33.077 1.00 76.06 134 GLU A O 1
ATOM 1031 N N . LEU A 1 135 ? 10.893 -3.450 -33.550 1.00 73.69 135 LEU A N 1
ATOM 1032 C CA . LEU A 1 135 ? 11.367 -3.622 -32.181 1.00 73.69 135 LEU A CA 1
ATOM 1033 C C . LEU A 1 135 ? 10.844 -2.512 -31.261 1.00 73.69 135 LEU A C 1
ATOM 1035 O O . LEU A 1 135 ? 10.502 -2.777 -30.104 1.00 73.69 135 LEU A O 1
ATOM 1039 N N . ARG A 1 136 ? 10.754 -1.275 -31.762 1.00 77.75 136 ARG A N 1
ATOM 1040 C CA . ARG A 1 136 ? 10.197 -0.136 -31.021 1.00 77.75 136 ARG A CA 1
ATOM 1041 C C . ARG A 1 136 ? 8.725 -0.366 -30.675 1.00 77.75 136 ARG A C 1
ATOM 1043 O O . ARG A 1 136 ? 8.346 -0.212 -29.513 1.00 77.75 136 ARG A O 1
ATOM 1050 N N . ASP A 1 137 ? 7.932 -0.815 -31.641 1.00 76.44 137 ASP A N 1
ATOM 1051 C CA . ASP A 1 137 ? 6.518 -1.141 -31.457 1.00 76.44 137 ASP A CA 1
ATOM 1052 C C . ASP A 1 137 ? 6.321 -2.346 -30.533 1.00 76.44 137 ASP A C 1
ATOM 1054 O O . ASP A 1 137 ? 5.422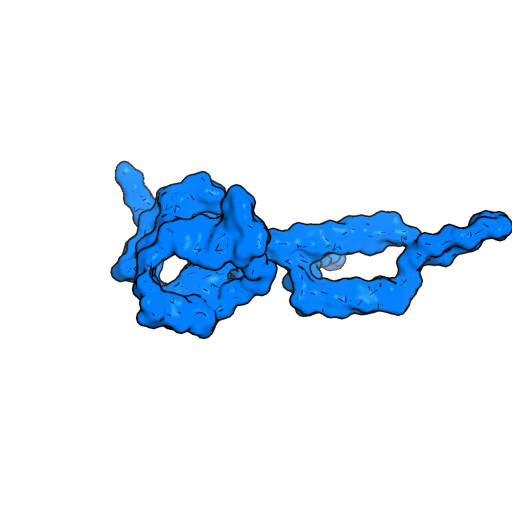 -2.352 -29.688 1.00 76.44 137 ASP A O 1
ATOM 1058 N N . ALA A 1 138 ? 7.175 -3.367 -30.633 1.00 75.44 138 ALA A N 1
ATOM 1059 C CA . ALA A 1 138 ? 7.146 -4.508 -29.722 1.00 75.44 138 ALA A CA 1
ATOM 1060 C C . ALA A 1 138 ? 7.415 -4.085 -28.265 1.00 75.44 138 ALA A C 1
ATOM 1062 O O . ALA A 1 138 ? 6.736 -4.555 -27.346 1.00 75.44 138 ALA A O 1
ATOM 1063 N N . LEU A 1 139 ? 8.365 -3.169 -28.048 1.00 73.81 139 LEU A N 1
ATOM 1064 C CA . LEU A 1 139 ? 8.702 -2.632 -26.728 1.00 73.81 139 LEU A CA 1
ATOM 1065 C C . LEU A 1 139 ? 7.600 -1.723 -26.161 1.00 73.81 139 LEU A C 1
ATOM 1067 O O . LEU A 1 139 ? 7.267 -1.841 -24.982 1.00 73.81 139 LEU A O 1
ATOM 1071 N N . GLU A 1 140 ? 6.980 -0.870 -26.978 1.00 72.50 140 GLU A N 1
ATOM 1072 C CA . GLU A 1 140 ? 5.829 -0.048 -26.561 1.00 72.50 140 GLU A CA 1
ATOM 1073 C C . GLU A 1 140 ? 4.586 -0.912 -26.270 1.00 72.50 140 GLU A C 1
ATOM 1075 O O . GLU A 1 140 ? 3.872 -0.687 -25.291 1.00 72.50 140 GLU A O 1
ATOM 1080 N N . ASN A 1 141 ? 4.361 -1.987 -27.029 1.00 71.00 141 ASN A N 1
ATOM 1081 C CA . ASN A 1 141 ? 3.314 -2.963 -26.715 1.00 71.00 141 ASN A CA 1
ATOM 1082 C C . ASN A 1 141 ? 3.601 -3.726 -25.410 1.00 71.00 141 ASN A C 1
ATOM 1084 O O . ASN A 1 141 ? 2.680 -4.034 -24.648 1.00 71.00 141 ASN A O 1
ATOM 1088 N N . ALA A 1 142 ? 4.872 -4.025 -25.122 1.00 66.00 142 ALA A N 1
ATOM 1089 C CA . ALA A 1 142 ? 5.281 -4.612 -23.850 1.00 66.00 142 ALA A CA 1
ATOM 1090 C C . ALA A 1 142 ? 5.112 -3.623 -22.682 1.00 66.00 142 ALA A C 1
ATOM 1092 O O . ALA A 1 142 ? 4.689 -4.033 -21.601 1.00 66.00 142 ALA A O 1
ATOM 1093 N N . ARG A 1 143 ? 5.335 -2.317 -22.892 1.00 64.25 143 ARG A N 1
ATOM 1094 C CA . ARG A 1 143 ? 5.055 -1.270 -21.892 1.00 64.25 143 ARG A CA 1
ATOM 1095 C C . ARG A 1 143 ? 3.611 -1.327 -21.401 1.00 64.25 143 ARG A C 1
ATOM 1097 O O . ARG A 1 143 ? 3.392 -1.329 -20.193 1.00 64.25 143 ARG A O 1
ATOM 1104 N N . GLY A 1 144 ? 2.644 -1.451 -22.310 1.00 58.34 144 GLY A N 1
ATOM 1105 C CA . GLY A 1 144 ? 1.226 -1.571 -21.950 1.00 58.34 144 GLY A CA 1
ATOM 1106 C C . GLY A 1 144 ? 0.905 -2.795 -21.081 1.00 58.34 144 GLY A C 1
ATOM 1107 O O . GLY A 1 144 ? -0.085 -2.785 -20.357 1.00 58.34 144 GLY A O 1
ATOM 1108 N N . LYS A 1 145 ? 1.754 -3.832 -21.116 1.00 58.66 145 LYS A N 1
ATOM 1109 C CA . LYS A 1 145 ? 1.603 -5.064 -20.326 1.00 58.66 145 LYS A CA 1
ATOM 1110 C C . LYS A 1 145 ? 2.380 -5.060 -19.006 1.00 58.66 145 LYS A C 1
ATOM 1112 O O . LYS A 1 145 ? 2.013 -5.817 -18.115 1.00 58.66 145 LYS A O 1
ATOM 1117 N N . PHE A 1 146 ? 3.439 -4.252 -18.878 1.00 50.69 146 PHE A N 1
ATOM 1118 C CA . PHE A 1 146 ? 4.401 -4.360 -17.768 1.00 50.69 146 PHE A CA 1
ATOM 1119 C C . PHE A 1 146 ? 4.773 -3.035 -17.067 1.00 50.69 146 PHE A C 1
ATOM 1121 O O . PHE A 1 146 ? 5.474 -3.079 -16.059 1.00 50.69 146 PHE A O 1
ATOM 1128 N N . GLY A 1 147 ? 4.357 -1.861 -17.568 1.00 51.97 147 GLY A N 1
ATOM 1129 C CA . GLY A 1 147 ? 4.960 -0.572 -17.179 1.00 51.97 147 GLY A CA 1
ATOM 1130 C C . GLY A 1 147 ? 4.023 0.587 -16.823 1.00 51.97 147 GLY A C 1
ATOM 1131 O O . GLY A 1 147 ? 4.522 1.667 -16.526 1.00 51.97 147 GLY A O 1
ATOM 1132 N N . GLY A 1 148 ? 2.701 0.410 -16.820 1.00 51.84 148 GLY A N 1
ATOM 1133 C CA . GLY A 1 148 ? 1.766 1.512 -16.544 1.00 51.84 148 GLY A CA 1
ATOM 1134 C C . GLY A 1 148 ? 1.729 2.597 -17.645 1.00 51.84 148 GLY A C 1
ATOM 1135 O O . GLY A 1 148 ? 2.457 2.504 -18.641 1.00 51.84 148 GLY A O 1
ATOM 1136 N N . PRO A 1 149 ? 0.840 3.606 -17.522 1.00 51.22 149 PRO A N 1
ATOM 1137 C CA . PRO A 1 149 ? 0.586 4.590 -18.575 1.00 51.22 149 PRO A CA 1
ATOM 1138 C C . PRO A 1 149 ? 1.835 5.408 -18.920 1.00 51.22 149 PRO A C 1
ATOM 1140 O O . PRO A 1 149 ? 2.732 5.574 -18.091 1.00 51.22 149 PRO A O 1
ATOM 1143 N N . LYS A 1 150 ? 1.877 5.972 -20.138 1.00 48.00 150 LYS A N 1
ATO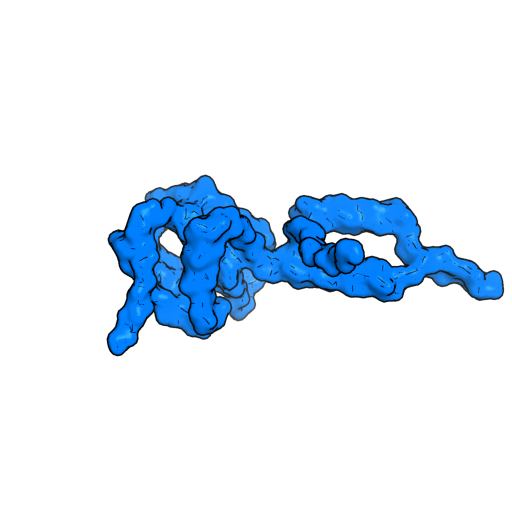M 1144 C CA . LYS A 1 150 ? 2.858 7.013 -20.478 1.00 48.00 150 LYS A CA 1
ATOM 1145 C C . LYS A 1 150 ? 2.808 8.095 -19.402 1.00 48.00 150 LYS A C 1
ATOM 1147 O O . LYS A 1 150 ? 1.728 8.603 -19.103 1.00 48.00 150 LYS A O 1
ATOM 1152 N N . GLY A 1 151 ? 3.965 8.405 -18.809 1.00 47.72 151 GLY A N 1
ATOM 1153 C CA . GLY A 1 151 ? 4.098 9.596 -17.981 1.00 47.72 151 GLY A CA 1
ATOM 1154 C C . GLY A 1 151 ? 3.530 10.760 -18.780 1.00 47.72 151 GLY A C 1
ATOM 1155 O O . GLY A 1 151 ? 3.775 10.859 -19.983 1.00 47.72 151 GLY A O 1
ATOM 1156 N N . ASN A 1 152 ? 2.662 11.547 -18.151 1.00 45.59 152 ASN A N 1
ATOM 1157 C CA . ASN A 1 152 ? 2.040 12.686 -18.801 1.00 45.59 152 ASN A CA 1
ATOM 1158 C C . ASN A 1 152 ? 3.140 13.736 -18.992 1.00 45.59 152 ASN A C 1
ATOM 1160 O O . ASN A 1 152 ? 3.348 14.609 -18.149 1.00 45.59 152 ASN A O 1
ATOM 1164 N N . ASP A 1 153 ? 3.904 13.587 -20.069 1.00 41.59 153 ASP A N 1
ATOM 1165 C CA . ASP A 1 153 ? 4.875 14.558 -20.526 1.00 41.59 153 ASP A CA 1
ATOM 1166 C C . ASP A 1 153 ? 4.050 15.751 -20.998 1.00 41.59 153 ASP A C 1
ATOM 1168 O O . ASP A 1 153 ? 3.589 15.800 -22.138 1.00 41.59 153 ASP A O 1
ATOM 1172 N N . GLY A 1 154 ? 3.786 16.678 -20.077 1.00 41.41 154 GLY A N 1
ATOM 1173 C CA . GLY A 1 154 ? 3.213 17.975 -20.387 1.00 41.41 154 GLY A CA 1
ATOM 1174 C C . GLY A 1 154 ? 4.050 18.642 -21.473 1.00 41.41 154 GLY A C 1
ATOM 1175 O O . GLY A 1 154 ? 5.080 19.250 -21.191 1.00 41.41 154 GLY A O 1
ATOM 1176 N N . GLY A 1 155 ? 3.612 18.499 -22.721 1.00 29.88 155 GLY A N 1
ATOM 1177 C CA . GLY A 1 155 ? 4.066 19.323 -23.825 1.00 29.88 155 GLY A CA 1
ATOM 1178 C C . GLY A 1 155 ? 3.519 20.738 -23.631 1.00 29.88 155 GLY A C 1
ATOM 1179 O O . GLY A 1 155 ? 2.370 20.882 -23.202 1.00 29.88 155 GLY A O 1
ATOM 1180 N N . PRO A 1 156 ? 4.317 21.787 -23.888 1.00 38.34 156 PRO A N 1
ATOM 1181 C CA 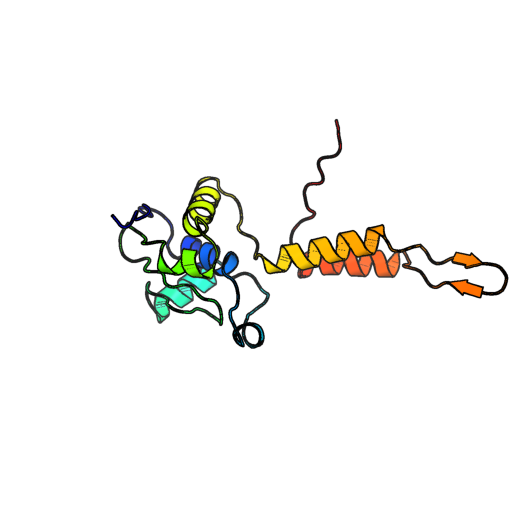. PRO A 1 156 ? 3.831 23.153 -23.777 1.00 38.34 156 PRO A CA 1
ATOM 1182 C C . PRO A 1 156 ? 2.692 23.393 -24.776 1.00 38.34 156 PRO A C 1
ATOM 1184 O O . PRO A 1 156 ? 2.723 22.878 -25.896 1.00 38.34 156 PRO A O 1
ATOM 1187 N N . ALA A 1 157 ? 1.698 24.156 -24.315 1.00 35.94 157 ALA A N 1
ATOM 1188 C CA . ALA A 1 157 ? 0.594 24.686 -25.110 1.00 35.94 157 ALA A CA 1
ATOM 1189 C C . ALA A 1 157 ? 1.073 25.592 -26.254 1.00 35.94 157 ALA A C 1
ATOM 1191 O O . ALA A 1 157 ? 2.129 26.248 -26.086 1.00 35.94 157 ALA A O 1
#

Foldseek 3Di:
DQDWDFQPPPLLLLLVQLLLLLFDQDDCLVVQDDLDRDDSVNSVVCCVVPNQADCDDRRTGRRWGPPDTIIRCVRSCVRRNNCSSVVSVVCVVVVHDRHRPSLQVLLVVVVVVVVPWDDFDDDDPDTDHTDDPVNVVVVVVVNVVRRDDRDPPPDDD

Radius of gyration: 20.23 Å; chains: 1; bounding box: 47×40×65 Å

pLDDT: mean 79.33, std 16.88, range [29.88, 97.56]

Sequence (157 aa):
MSDTINIAGMDKAELLAALYNNSQPLGLGFLQADANPMTRDEAAEIIRDQGLYFDYLKGRVMKINLEGDELNPWGYDRDNGQGSVASVIENLKNGLEIQPKTANTFAKGLDDFLKSAQPTHTEGNTMNLGIDEELRDALENARGKFGGPKGNDGGPA

Secondary structure (DSSP, 8-state):
----EE-TT--HHHHHHHHHHHPPB-GGGGGT--SSPPPHHHHHHHHHHH-SEEEEETTEEEEEE-STTEE--HHHHHHH-TTHHHHHHHHHHTT-----HHHHHHHHHHHHHHHHPPPPEEETTEEE----HHHHHHHHHHHHHHS-SPP------